Protein AF-A0A5C4XX53-F1 (afdb_monomer)

pLDDT: mean 84.8, std 15.62, range [41.44, 98.25]

Structure (mmCIF, N/CA/C/O backbone):
data_AF-A0A5C4XX53-F1
#
_entry.id   AF-A0A5C4XX53-F1
#
loop_
_atom_site.group_PDB
_atom_site.id
_atom_site.type_symbol
_atom_site.label_atom_id
_atom_site.label_alt_id
_atom_site.label_comp_id
_atom_site.label_asym_id
_atom_site.label_entity_id
_atom_site.label_seq_id
_atom_site.pdbx_PDB_ins_code
_atom_site.Cartn_x
_atom_site.Cartn_y
_atom_site.Cartn_z
_atom_site.occupancy
_atom_site.B_iso_or_equiv
_atom_site.auth_seq_id
_atom_site.auth_comp_id
_atom_site.auth_asym_id
_atom_site.auth_atom_id
_atom_site.pdbx_PDB_model_num
ATOM 1 N N . MET A 1 1 ? 12.404 0.704 -11.870 1.00 42.50 1 MET A N 1
ATOM 2 C CA . MET A 1 1 ? 13.284 -0.510 -11.812 1.00 42.50 1 MET A CA 1
ATOM 3 C C . MET A 1 1 ? 13.088 -1.419 -10.587 1.00 42.50 1 MET A C 1
ATOM 5 O O . MET A 1 1 ? 13.481 -1.072 -9.474 1.00 42.50 1 MET A O 1
ATOM 9 N N . ALA A 1 2 ? 12.581 -2.634 -10.816 1.00 42.84 2 ALA A N 1
ATOM 10 C CA . ALA A 1 2 ? 12.537 -3.750 -9.863 1.00 42.84 2 ALA A CA 1
ATOM 11 C C . ALA A 1 2 ? 13.786 -4.661 -9.960 1.00 42.84 2 ALA A C 1
ATOM 13 O O . ALA A 1 2 ? 13.660 -5.878 -10.020 1.00 42.84 2 ALA A O 1
ATOM 14 N N . GLY A 1 3 ? 14.989 -4.083 -10.010 1.00 42.88 3 GLY A N 1
ATOM 15 C CA . GLY A 1 3 ? 16.242 -4.849 -9.979 1.00 42.88 3 GLY A CA 1
ATOM 16 C C . GLY A 1 3 ? 16.734 -5.069 -8.549 1.00 42.88 3 GLY A C 1
ATOM 17 O O . GLY A 1 3 ? 16.547 -4.195 -7.700 1.00 42.88 3 GLY A O 1
ATOM 18 N N . GLU A 1 4 ? 17.382 -6.207 -8.288 1.00 41.44 4 GLU A N 1
ATOM 19 C CA . GLU A 1 4 ? 18.226 -6.380 -7.104 1.00 41.44 4 GLU A CA 1
ATOM 20 C C . GLU A 1 4 ? 19.266 -5.258 -7.066 1.00 41.44 4 GLU A C 1
ATOM 22 O O . GLU A 1 4 ? 20.170 -5.183 -7.897 1.00 41.44 4 GLU A O 1
ATOM 27 N N . ARG A 1 5 ? 19.130 -4.348 -6.101 1.00 47.72 5 ARG A N 1
ATOM 28 C CA . ARG A 1 5 ? 20.236 -3.477 -5.719 1.00 47.72 5 ARG A CA 1
ATOM 29 C C . ARG A 1 5 ? 21.131 -4.284 -4.778 1.00 47.72 5 ARG A C 1
ATOM 31 O O . ARG A 1 5 ? 20.696 -4.745 -3.725 1.00 47.72 5 ARG A O 1
ATOM 38 N N . ALA A 1 6 ? 22.361 -4.531 -5.214 1.00 47.00 6 ALA A N 1
ATOM 39 C CA . ALA A 1 6 ? 23.379 -5.181 -4.406 1.00 47.00 6 ALA A CA 1
ATOM 40 C C . ALA A 1 6 ? 23.693 -4.323 -3.166 1.00 47.00 6 ALA A C 1
ATOM 42 O O . ALA A 1 6 ? 23.870 -3.111 -3.274 1.00 47.00 6 ALA A O 1
ATOM 43 N N . GLY A 1 7 ? 23.778 -4.970 -1.999 1.00 42.03 7 GLY A N 1
ATOM 44 C CA . GLY A 1 7 ? 24.334 -4.391 -0.772 1.00 42.03 7 GLY A CA 1
ATOM 45 C C . GLY A 1 7 ? 23.349 -4.327 0.394 1.00 42.03 7 GLY A C 1
ATOM 46 O O . GLY A 1 7 ? 22.657 -3.325 0.544 1.00 42.03 7 GLY A O 1
ATOM 47 N N . SER A 1 8 ? 23.281 -5.396 1.208 1.00 49.19 8 SER A N 1
ATOM 48 C CA . SER A 1 8 ? 22.957 -5.401 2.666 1.00 49.19 8 SER A CA 1
ATOM 49 C C . SER A 1 8 ? 22.226 -6.656 3.185 1.00 49.19 8 SER A C 1
ATOM 51 O O . SER A 1 8 ? 21.865 -6.697 4.358 1.00 49.19 8 SER A O 1
ATOM 53 N N . GLY A 1 9 ? 21.969 -7.685 2.364 1.00 48.94 9 GLY A N 1
ATOM 54 C CA . GLY A 1 9 ? 21.307 -8.916 2.842 1.00 48.94 9 GLY A CA 1
ATOM 55 C C . GLY A 1 9 ? 19.811 -8.761 3.171 1.00 48.94 9 GLY A C 1
ATOM 56 O O . GLY A 1 9 ? 19.212 -9.628 3.802 1.00 48.94 9 GLY A O 1
ATOM 57 N N . ARG A 1 10 ? 19.178 -7.662 2.739 1.00 48.62 10 ARG A N 1
ATOM 58 C CA . A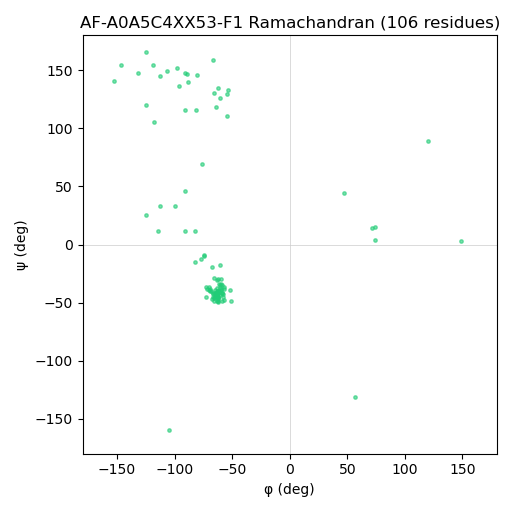RG A 1 10 ? 17.721 -7.451 2.800 1.00 48.62 10 ARG A CA 1
ATOM 59 C C . ARG A 1 10 ? 17.118 -7.576 1.397 1.00 48.62 10 ARG A C 1
ATOM 61 O O . ARG A 1 10 ? 17.800 -7.248 0.431 1.00 48.62 10 ARG A O 1
ATOM 68 N N . PRO A 1 11 ? 15.860 -8.026 1.243 1.00 48.56 11 PRO A N 1
ATOM 69 C CA . PRO A 1 11 ? 15.250 -8.152 -0.078 1.00 48.56 11 PRO A CA 1
ATOM 70 C C . PRO A 1 11 ? 15.112 -6.762 -0.730 1.00 48.56 11 PRO A C 1
ATOM 72 O O . PRO A 1 11 ? 14.437 -5.897 -0.177 1.00 48.56 11 PRO A O 1
ATOM 75 N N . GLN A 1 12 ? 15.764 -6.538 -1.880 1.00 62.03 12 GLN A N 1
ATOM 76 C CA . GLN A 1 12 ? 15.898 -5.214 -2.531 1.00 62.03 12 GLN A CA 1
ATOM 77 C C . GLN A 1 12 ? 15.195 -5.070 -3.895 1.00 62.03 12 GLN A C 1
ATOM 79 O O . GLN A 1 12 ? 15.374 -4.064 -4.575 1.00 62.03 12 GLN A O 1
ATOM 84 N N . GLY A 1 13 ? 14.348 -6.026 -4.283 1.00 71.81 13 GLY A N 1
ATOM 85 C CA . GLY A 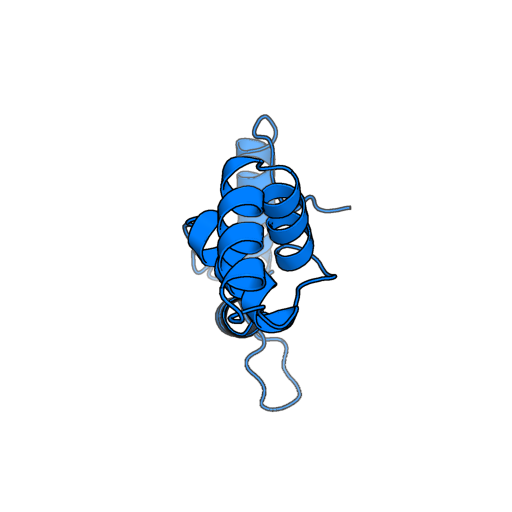1 13 ? 13.501 -5.937 -5.482 1.00 71.81 13 GLY A CA 1
ATOM 86 C C . GLY A 1 13 ? 12.025 -5.660 -5.172 1.00 71.81 13 GLY A C 1
ATOM 87 O O . GLY A 1 13 ? 11.667 -5.240 -4.067 1.00 71.81 13 GLY A O 1
ATOM 88 N N . LEU A 1 14 ? 11.144 -5.975 -6.129 1.00 77.56 14 LEU A N 1
ATOM 89 C CA . LEU A 1 14 ? 9.684 -5.904 -5.957 1.00 77.56 14 LEU A CA 1
ATOM 90 C C . LEU A 1 14 ? 9.227 -6.638 -4.686 1.00 77.56 14 LEU A C 1
ATOM 92 O O . LEU A 1 14 ? 8.551 -6.049 -3.851 1.00 77.56 14 LEU A O 1
ATOM 96 N N . ARG A 1 15 ? 9.685 -7.880 -4.473 1.00 77.75 15 ARG A N 1
ATOM 97 C CA . ARG A 1 15 ? 9.361 -8.679 -3.273 1.00 77.75 15 ARG A CA 1
ATOM 98 C C . ARG A 1 15 ? 9.741 -7.989 -1.961 1.00 77.75 15 ARG A C 1
ATOM 100 O O . ARG A 1 15 ? 9.026 -8.110 -0.972 1.00 77.75 15 ARG A O 1
ATOM 107 N N . GLY A 1 16 ? 10.857 -7.262 -1.945 1.00 81.62 16 GLY A N 1
ATOM 108 C CA . GLY A 1 16 ? 11.299 -6.499 -0.779 1.00 81.62 16 GLY A CA 1
ATOM 109 C C . GLY A 1 16 ?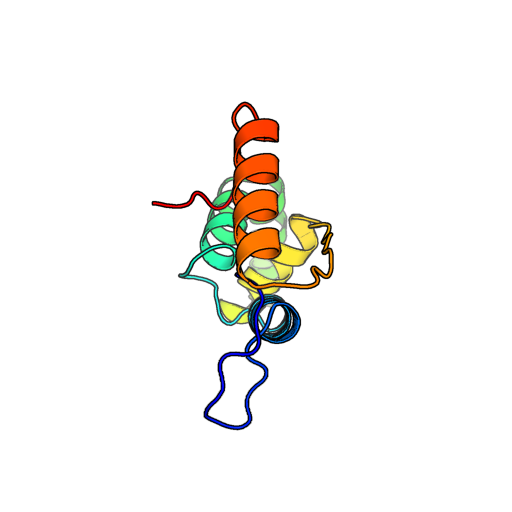 10.371 -5.337 -0.465 1.00 81.62 16 GLY A C 1
ATOM 11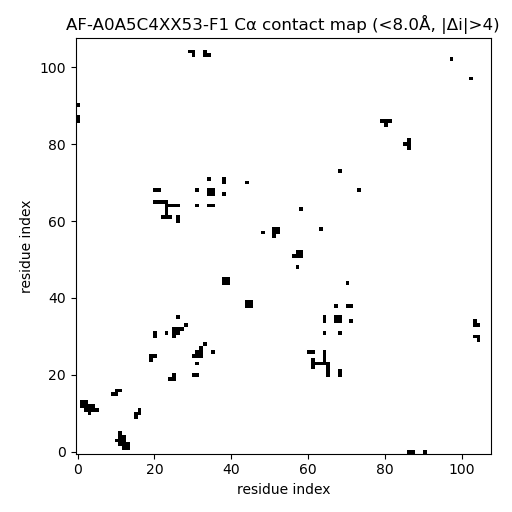0 O O . GLY A 1 16 ? 9.935 -5.180 0.674 1.00 81.62 16 GLY A O 1
ATOM 111 N N . ARG A 1 17 ? 10.005 -4.574 -1.498 1.00 79.44 17 ARG A N 1
ATOM 112 C CA . ARG A 1 17 ? 9.039 -3.474 -1.391 1.00 79.44 17 ARG A CA 1
ATOM 113 C C . ARG A 1 17 ? 7.664 -3.980 -0.956 1.00 79.44 17 ARG A C 1
ATOM 115 O O . ARG A 1 17 ? 7.112 -3.459 0.007 1.00 79.44 17 ARG A O 1
ATOM 122 N N . LEU A 1 18 ? 7.172 -5.055 -1.576 1.00 83.94 18 LEU A N 1
ATOM 123 C CA . LEU A 1 18 ? 5.918 -5.707 -1.189 1.00 83.94 18 LEU A CA 1
ATOM 124 C C . LEU A 1 18 ? 5.949 -6.169 0.271 1.00 83.94 18 LEU A C 1
ATOM 126 O O . LEU A 1 18 ? 5.001 -5.921 1.005 1.00 83.94 18 LEU A O 1
ATOM 130 N N . ARG A 1 19 ? 7.057 -6.758 0.741 1.00 85.12 19 ARG A N 1
ATOM 131 C CA . ARG A 1 19 ? 7.203 -7.152 2.151 1.00 85.12 19 ARG A CA 1
ATOM 132 C C . ARG A 1 19 ? 7.080 -5.957 3.102 1.00 85.12 19 ARG A C 1
ATOM 134 O O . ARG A 1 19 ? 6.481 -6.092 4.167 1.00 85.12 19 ARG A O 1
ATOM 141 N N . VAL A 1 20 ? 7.635 -4.799 2.743 1.00 84.31 20 VAL A N 1
ATOM 142 C CA . VAL A 1 20 ? 7.490 -3.574 3.546 1.00 84.31 20 VAL A CA 1
ATOM 143 C C . VAL A 1 20 ? 6.026 -3.126 3.586 1.00 84.31 20 VAL A C 1
ATOM 145 O O . VAL A 1 20 ? 5.528 -2.847 4.679 1.00 84.31 20 VAL A O 1
ATOM 148 N N . TYR A 1 21 ? 5.330 -3.123 2.447 1.00 85.62 21 TYR A N 1
ATOM 149 C CA . TYR A 1 21 ? 3.911 -2.757 2.370 1.00 85.62 21 TYR A CA 1
ATOM 150 C C . TYR A 1 21 ? 3.023 -3.700 3.188 1.00 85.62 21 TYR A C 1
ATOM 152 O O . TYR A 1 21 ? 2.315 -3.240 4.079 1.00 85.62 21 TYR A O 1
ATOM 160 N N . VAL A 1 22 ? 3.175 -5.017 3.015 1.00 83.31 22 VAL A N 1
ATOM 161 C CA . VAL A 1 22 ? 2.435 -6.040 3.780 1.00 83.31 22 VAL A CA 1
ATOM 162 C C . VAL A 1 22 ? 2.694 -5.935 5.289 1.00 83.31 22 VAL A C 1
ATOM 164 O O . VAL A 1 22 ? 1.825 -6.236 6.104 1.00 83.31 22 VAL A O 1
ATOM 167 N N . SER A 1 23 ? 3.878 -5.469 5.699 1.00 86.31 23 SER A N 1
ATOM 168 C CA . SER A 1 23 ? 4.186 -5.263 7.120 1.00 86.31 23 SER A CA 1
ATOM 169 C C . SER A 1 23 ? 3.504 -4.036 7.747 1.00 86.31 23 SER A C 1
ATOM 171 O O . SER A 1 23 ? 3.613 -3.847 8.959 1.00 86.31 23 SER A O 1
ATOM 173 N N . GLY A 1 24 ? 2.869 -3.174 6.944 1.00 84.62 24 GLY A N 1
ATOM 174 C CA . GLY A 1 24 ? 2.236 -1.925 7.380 1.00 84.62 24 GLY A CA 1
ATOM 175 C C . GLY A 1 24 ? 3.215 -0.796 7.729 1.00 84.62 24 GLY A C 1
ATOM 176 O O . GLY A 1 24 ? 2.798 0.270 8.174 1.00 84.62 24 GLY A O 1
ATOM 177 N N . LYS A 1 25 ? 4.529 -0.986 7.537 1.00 87.12 25 LYS A N 1
ATOM 178 C CA . LYS A 1 25 ? 5.570 -0.028 7.966 1.00 87.12 25 LYS A CA 1
ATOM 179 C C . LYS A 1 25 ? 5.724 1.207 7.070 1.00 87.12 25 LYS A C 1
ATOM 181 O O . LYS A 1 25 ? 6.387 2.150 7.481 1.00 87.12 25 LYS A O 1
ATOM 186 N N . ALA A 1 26 ? 5.135 1.218 5.877 1.00 84.06 26 ALA A N 1
ATOM 187 C CA . ALA A 1 26 ? 5.278 2.309 4.906 1.00 84.06 26 ALA A CA 1
ATOM 188 C C . ALA A 1 26 ? 4.091 3.289 4.893 1.00 84.06 26 ALA A C 1
ATOM 190 O O . ALA A 1 26 ? 3.767 3.825 3.843 1.00 84.06 26 ALA A O 1
ATOM 191 N N . ALA A 1 27 ? 3.442 3.529 6.037 1.00 85.25 27 ALA A N 1
ATOM 192 C CA . ALA A 1 27 ? 2.231 4.362 6.118 1.00 85.25 27 ALA A CA 1
ATOM 193 C C . ALA A 1 27 ? 2.432 5.823 5.668 1.00 85.25 27 ALA A C 1
ATOM 195 O O . ALA A 1 27 ? 1.464 6.509 5.389 1.00 85.25 27 ALA A O 1
ATOM 196 N N . VAL A 1 28 ? 3.685 6.283 5.609 1.00 86.38 28 VAL A N 1
ATOM 197 C CA . VAL A 1 28 ? 4.071 7.672 5.303 1.00 86.38 28 VAL A CA 1
ATOM 198 C C . VAL A 1 28 ? 5.056 7.762 4.129 1.00 86.38 28 VAL A C 1
ATOM 200 O O . VAL A 1 28 ? 5.905 8.646 4.090 1.00 86.38 28 VAL A O 1
ATOM 203 N N . SER A 1 29 ? 5.059 6.776 3.220 1.00 83.12 29 SER A N 1
ATOM 204 C CA . SER A 1 29 ? 5.846 6.896 1.984 1.00 83.12 29 SER A CA 1
ATOM 205 C C . SER A 1 29 ? 5.301 6.091 0.803 1.00 83.12 29 SER A C 1
ATOM 207 O O . SER A 1 29 ? 4.915 4.922 0.930 1.00 83.12 29 SER A O 1
ATOM 209 N N . GLY A 1 30 ? 5.382 6.696 -0.386 1.00 85.06 30 GLY A N 1
ATOM 210 C CA . GLY A 1 30 ? 5.120 6.046 -1.672 1.00 85.06 30 GLY A CA 1
ATOM 211 C C . GLY A 1 30 ? 3.728 5.419 -1.735 1.00 85.06 30 GLY A C 1
ATOM 212 O O . GLY A 1 30 ? 2.742 6.041 -1.359 1.00 85.06 30 GLY A O 1
ATOM 213 N N . LEU A 1 31 ? 3.647 4.159 -2.178 1.00 86.94 31 LEU A N 1
ATOM 214 C CA . LEU A 1 31 ? 2.371 3.443 -2.268 1.00 86.94 31 LEU A CA 1
ATOM 215 C C . LEU A 1 31 ? 1.638 3.331 -0.922 1.00 86.94 31 LEU A C 1
ATOM 217 O O . LEU A 1 31 ? 0.416 3.370 -0.913 1.00 86.94 31 LEU A O 1
ATOM 221 N N . GLY A 1 32 ? 2.349 3.186 0.202 1.00 90.81 32 GLY A N 1
ATOM 222 C CA . GLY A 1 32 ? 1.687 3.004 1.496 1.00 90.81 32 GLY A CA 1
ATOM 223 C C . GLY A 1 32 ? 0.967 4.264 1.974 1.00 90.81 32 GLY A C 1
ATOM 224 O O . GLY A 1 32 ? -0.163 4.169 2.433 1.00 90.81 32 GLY A O 1
ATOM 225 N N . GLU A 1 33 ? 1.569 5.435 1.776 1.00 91.81 33 GLU A N 1
ATOM 226 C CA . GLU A 1 33 ? 0.905 6.727 2.001 1.00 91.81 33 GLU A CA 1
ATOM 227 C C . GLU A 1 33 ? -0.294 6.898 1.062 1.00 91.81 33 GLU A C 1
ATOM 229 O O . GLU A 1 33 ? -1.405 7.137 1.516 1.00 91.81 33 GLU A O 1
ATOM 234 N N . ALA A 1 34 ? -0.112 6.634 -0.237 1.00 91.88 34 ALA A N 1
ATOM 235 C CA . ALA A 1 34 ? -1.181 6.771 -1.227 1.00 91.88 34 ALA A CA 1
ATOM 236 C C . ALA A 1 34 ? -2.398 5.858 -0.973 1.00 91.88 34 ALA A C 1
ATOM 238 O O . ALA A 1 34 ? -3.525 6.229 -1.315 1.00 91.88 34 ALA A O 1
ATOM 239 N N . VAL A 1 35 ? -2.172 4.656 -0.431 1.00 93.69 35 VAL A N 1
ATOM 240 C CA . VAL A 1 35 ? -3.221 3.715 -0.006 1.00 93.69 35 VAL A CA 1
ATOM 241 C C . VAL A 1 35 ? -3.896 4.212 1.267 1.00 93.69 35 VAL A C 1
ATOM 243 O O . VAL A 1 35 ? -5.124 4.215 1.345 1.00 93.69 35 VAL A O 1
ATOM 246 N N . MET A 1 36 ? -3.107 4.664 2.242 1.00 95.06 36 MET A N 1
ATOM 247 C CA . MET A 1 36 ? -3.621 5.173 3.508 1.00 95.06 36 MET A CA 1
ATOM 248 C C . MET A 1 36 ? -4.489 6.419 3.305 1.00 95.06 36 MET A C 1
ATOM 250 O O . MET A 1 36 ? -5.601 6.459 3.822 1.00 95.06 36 MET A O 1
ATOM 254 N N . ASP A 1 37 ? -4.050 7.386 2.499 1.00 94.62 37 ASP A N 1
ATOM 255 C CA . ASP A 1 37 ? -4.815 8.599 2.187 1.00 94.62 37 ASP A CA 1
ATOM 256 C C . ASP A 1 37 ? -6.169 8.271 1.551 1.00 94.62 37 ASP A C 1
ATOM 258 O O . ASP A 1 37 ? -7.197 8.841 1.914 1.00 94.62 37 ASP A O 1
ATOM 262 N N . ARG A 1 38 ? -6.193 7.301 0.629 1.00 94.56 38 ARG A N 1
ATOM 263 C CA . ARG A 1 38 ? -7.432 6.831 -0.005 1.00 94.56 38 ARG A CA 1
ATOM 264 C C . ARG A 1 38 ? -8.359 6.132 0.980 1.00 94.56 38 ARG A C 1
ATOM 266 O O . ARG A 1 38 ? -9.562 6.375 0.947 1.00 94.56 38 ARG A O 1
ATOM 273 N N . ALA A 1 39 ? -7.813 5.296 1.860 1.00 96.00 39 ALA A N 1
ATOM 274 C CA . ALA A 1 39 ? -8.597 4.631 2.892 1.00 96.00 39 ALA A CA 1
ATOM 275 C C . ALA A 1 39 ? -9.177 5.648 3.888 1.00 96.00 39 ALA A C 1
ATOM 277 O O . ALA A 1 39 ? -10.353 5.573 4.233 1.00 96.00 39 ALA A O 1
ATOM 278 N N . LEU A 1 40 ? -8.392 6.649 4.296 1.00 95.75 40 LEU A N 1
ATOM 279 C CA . LEU A 1 40 ? -8.855 7.742 5.154 1.00 95.75 40 LEU A CA 1
ATOM 280 C C . LEU A 1 40 ? -9.901 8.630 4.470 1.00 95.75 40 LEU A C 1
ATOM 282 O O . LEU A 1 40 ? -10.771 9.169 5.146 1.00 95.75 40 LEU A O 1
ATOM 286 N N . ALA A 1 41 ? -9.864 8.755 3.144 1.00 96.25 41 ALA A N 1
ATOM 287 C CA . ALA A 1 41 ? -10.899 9.449 2.385 1.00 96.25 41 ALA A CA 1
ATOM 288 C C . ALA A 1 41 ? -12.211 8.644 2.251 1.00 96.25 41 ALA A C 1
ATOM 290 O O . ALA A 1 41 ? -13.210 9.199 1.799 1.00 96.25 41 ALA A O 1
ATOM 291 N N . SER A 1 42 ? -12.240 7.359 2.637 1.00 97.50 42 SER A N 1
ATOM 292 C CA . SER A 1 42 ? -13.429 6.501 2.565 1.00 97.50 42 SER A CA 1
ATOM 293 C C . SER A 1 42 ? -14.254 6.548 3.863 1.00 97.50 42 SER A C 1
ATOM 295 O O . SER A 1 42 ? -13.805 6.050 4.903 1.00 97.50 42 SER A O 1
ATOM 297 N N . PRO A 1 43 ? -15.507 7.053 3.835 1.00 97.94 43 PRO A N 1
ATOM 298 C CA . PRO A 1 43 ? -16.373 7.054 5.016 1.00 97.94 43 PRO A CA 1
ATOM 299 C C . PRO A 1 43 ? -16.726 5.649 5.511 1.00 97.94 43 PRO A C 1
ATOM 301 O O . PRO A 1 43 ? -16.967 5.446 6.699 1.00 97.94 43 PRO A O 1
ATOM 304 N N . GLU A 1 44 ? -16.796 4.665 4.614 1.00 97.56 44 GLU A N 1
ATOM 305 C CA . GLU A 1 44 ? -17.028 3.269 4.986 1.00 97.56 44 GLU A CA 1
ATOM 306 C C . GLU A 1 44 ? -15.853 2.716 5.792 1.00 97.56 44 GLU A C 1
ATOM 308 O O . GLU A 1 44 ? -16.051 2.173 6.881 1.00 97.56 44 GLU A O 1
ATOM 313 N N . PHE A 1 45 ? -14.631 2.933 5.299 1.00 97.62 45 PHE A N 1
ATOM 314 C CA . PHE A 1 45 ? -13.422 2.502 5.986 1.00 97.62 45 PHE A CA 1
ATOM 315 C C . PHE A 1 45 ? -13.331 3.140 7.376 1.00 97.62 45 PHE A C 1
ATOM 317 O O . PHE A 1 45 ? -13.140 2.432 8.363 1.00 97.62 45 PHE A O 1
ATOM 324 N N . LEU A 1 46 ? -13.535 4.459 7.475 1.00 97.94 46 LEU A N 1
ATOM 325 C CA . LEU A 1 46 ? -13.4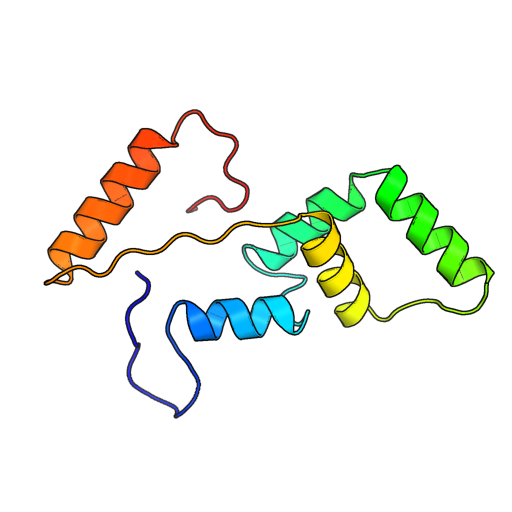84 5.175 8.751 1.00 97.94 46 LEU A CA 1
ATOM 326 C C . LEU A 1 46 ? -14.547 4.698 9.743 1.00 97.94 46 LEU A C 1
ATOM 328 O O . LEU A 1 46 ? -14.222 4.490 10.911 1.00 97.94 46 LEU A O 1
ATOM 332 N N . ARG A 1 47 ? -15.792 4.469 9.302 1.00 98.19 47 ARG A N 1
ATOM 333 C CA . ARG A 1 47 ? -16.860 3.970 10.186 1.00 98.19 47 ARG A CA 1
ATOM 334 C C . ARG A 1 47 ? -16.503 2.626 10.815 1.00 98.19 47 ARG A C 1
ATOM 336 O O . ARG A 1 47 ? -16.709 2.452 12.013 1.00 98.19 47 ARG A O 1
ATOM 343 N N . ALA A 1 48 ? -15.912 1.711 10.047 1.00 97.19 48 ALA A N 1
ATOM 344 C CA . ALA A 1 48 ? -15.451 0.434 10.588 1.00 97.19 48 ALA A CA 1
ATOM 345 C C . ALA A 1 48 ? -14.362 0.618 11.664 1.00 97.19 48 ALA A C 1
ATOM 347 O O . ALA A 1 48 ? -14.397 -0.042 12.701 1.00 97.19 48 ALA A O 1
ATOM 348 N N . ARG A 1 49 ? -13.428 1.557 11.457 1.00 97.31 49 ARG A N 1
ATOM 349 C CA . ARG A 1 49 ? -12.349 1.849 12.419 1.00 97.31 49 ARG A CA 1
ATOM 350 C C . ARG A 1 49 ? -12.854 2.533 13.689 1.00 97.31 49 ARG A C 1
ATOM 352 O O . ARG A 1 49 ? -12.359 2.234 14.773 1.00 97.31 49 ARG A O 1
ATOM 359 N N . VAL A 1 50 ? -13.846 3.417 13.571 1.00 97.94 50 VAL A N 1
ATOM 360 C CA . VAL A 1 50 ? -14.509 4.040 14.727 1.00 97.94 50 VAL A CA 1
ATOM 361 C C . VAL A 1 50 ? -15.217 2.978 15.566 1.00 97.94 50 VAL A C 1
ATOM 363 O O . VAL A 1 50 ? -14.964 2.902 16.764 1.00 97.94 50 VAL A O 1
ATOM 366 N N . ALA A 1 51 ? -16.001 2.094 14.943 1.00 97.75 51 ALA A N 1
ATOM 367 C CA . ALA A 1 51 ? -16.695 1.020 15.655 1.00 97.75 51 ALA A CA 1
ATOM 368 C C . ALA A 1 51 ? -15.726 0.068 16.388 1.00 97.75 51 ALA A C 1
ATOM 370 O O . ALA A 1 51 ? -15.996 -0.377 17.503 1.00 97.75 51 ALA A O 1
ATOM 371 N N . GLU A 1 52 ? -14.569 -0.239 15.792 1.00 96.94 52 GLU A N 1
ATOM 372 C CA . GLU A 1 52 ? -13.513 -1.012 16.461 1.00 96.94 52 GLU A CA 1
ATOM 373 C C . GLU A 1 52 ? -12.946 -0.284 17.685 1.00 96.94 52 GLU A C 1
ATOM 375 O O . GLU A 1 52 ? -12.747 -0.911 18.729 1.00 96.94 52 GLU A O 1
ATOM 380 N N . ALA A 1 53 ? -12.702 1.024 17.578 1.00 97.69 53 ALA A N 1
ATOM 381 C CA . ALA A 1 53 ? -12.187 1.832 18.678 1.00 97.69 53 ALA A CA 1
ATOM 382 C C . ALA A 1 53 ? -13.196 1.948 19.832 1.00 97.69 53 ALA A C 1
ATOM 384 O O . ALA A 1 53 ? -12.820 1.730 20.983 1.00 97.69 53 ALA A O 1
ATOM 385 N N . GLU A 1 54 ? -14.470 2.207 19.527 1.00 98.25 54 GLU A N 1
ATOM 386 C CA . GLU A 1 54 ? -15.565 2.247 20.508 1.00 98.25 54 GLU A CA 1
ATOM 387 C C . GLU A 1 54 ? -15.726 0.907 21.238 1.00 98.25 54 GLU A C 1
ATOM 389 O O . GLU A 1 54 ? -16.004 0.870 22.434 1.00 98.25 54 GLU A O 1
ATOM 394 N N . ALA A 1 55 ? -15.463 -0.205 20.548 1.00 97.81 55 ALA A N 1
ATOM 395 C CA . ALA A 1 55 ? -15.477 -1.542 21.128 1.00 97.81 55 ALA A CA 1
ATOM 396 C C . ALA A 1 55 ? -14.177 -1.926 21.873 1.00 97.81 55 ALA A C 1
ATOM 398 O O . ALA A 1 55 ? -13.966 -3.106 22.167 1.00 97.81 55 ALA A O 1
ATOM 399 N N . GLY A 1 56 ? -13.280 -0.968 22.140 1.00 97.69 56 GLY A N 1
ATOM 400 C CA . GLY A 1 56 ? -12.024 -1.185 22.866 1.00 97.69 56 GLY A CA 1
ATOM 401 C C . GLY A 1 56 ? -10.936 -1.913 22.068 1.00 97.69 56 GLY A C 1
ATOM 402 O O . GLY A 1 56 ? -9.969 -2.398 22.650 1.00 97.69 56 GLY A O 1
ATOM 403 N N . ARG A 1 57 ? -11.072 -2.010 20.739 1.00 96.88 57 ARG A N 1
ATOM 404 C CA . ARG A 1 57 ? -10.140 -2.703 19.830 1.00 96.88 57 ARG A CA 1
ATOM 405 C C . ARG A 1 57 ? -9.405 -1.739 18.896 1.00 96.88 57 ARG A C 1
ATOM 407 O O . ARG A 1 57 ? -9.101 -2.091 17.759 1.00 96.88 57 ARG A O 1
ATOM 414 N N . ALA A 1 58 ? -9.117 -0.524 19.367 1.00 95.50 58 ALA A N 1
ATOM 415 C CA . ALA A 1 58 ? -8.365 0.462 18.596 1.00 95.50 58 ALA A CA 1
ATOM 416 C C . ALA A 1 58 ? -7.026 -0.120 18.105 1.00 95.50 58 ALA A C 1
ATOM 418 O O . ALA A 1 58 ? -6.280 -0.748 18.860 1.00 95.50 58 ALA A O 1
ATOM 419 N N . VAL A 1 59 ? -6.719 0.092 16.825 1.00 95.25 59 VAL A N 1
ATOM 420 C CA . VAL A 1 59 ? -5.540 -0.490 16.177 1.00 95.25 59 VAL A CA 1
ATOM 421 C C . VAL A 1 59 ? -4.374 0.494 16.120 1.00 95.25 59 VAL A C 1
ATOM 423 O O . VAL A 1 59 ? -4.541 1.709 16.045 1.00 95.25 59 VAL A O 1
ATOM 426 N N . THR A 1 60 ? -3.151 -0.037 16.115 1.00 95.44 60 THR A N 1
ATOM 427 C CA . THR A 1 60 ? -1.948 0.780 15.892 1.00 95.44 60 THR A CA 1
ATOM 428 C C . THR A 1 60 ? -1.915 1.343 14.470 1.00 95.44 60 THR A C 1
ATOM 430 O O . THR A 1 60 ? -2.459 0.736 13.550 1.00 95.44 60 THR A O 1
ATOM 433 N N . VAL A 1 61 ? -1.161 2.425 14.244 1.00 94.25 61 VAL A N 1
ATOM 434 C CA . VAL A 1 61 ? -0.928 2.991 12.896 1.00 94.25 61 VAL A CA 1
ATOM 435 C C . VAL A 1 61 ? -0.438 1.933 11.898 1.00 94.25 61 VAL A C 1
ATOM 437 O O . VAL A 1 61 ? -0.876 1.896 10.752 1.00 94.25 61 VAL A O 1
ATOM 440 N N . ARG A 1 62 ? 0.439 1.021 12.336 1.00 94.81 62 ARG A N 1
ATOM 441 C CA . ARG A 1 62 ? 0.938 -0.071 11.486 1.00 94.81 62 ARG A CA 1
ATOM 442 C C . ARG A 1 62 ? -0.190 -1.007 11.046 1.00 94.81 62 ARG A C 1
ATOM 444 O O . ARG A 1 62 ? -0.240 -1.393 9.882 1.00 94.81 62 ARG A O 1
ATOM 451 N N . ALA A 1 63 ? -1.057 -1.394 11.978 1.00 95.00 63 ALA A N 1
ATOM 452 C CA . ALA A 1 63 ? -2.196 -2.258 11.688 1.00 95.00 63 ALA A CA 1
ATOM 453 C C . ALA A 1 63 ? -3.243 -1.532 10.829 1.00 95.00 63 ALA A C 1
ATOM 455 O O . ALA A 1 63 ? -3.745 -2.120 9.880 1.00 95.00 63 ALA A O 1
ATOM 456 N N . MET A 1 64 ? -3.479 -0.243 11.082 1.00 95.62 64 MET A N 1
ATOM 457 C CA . MET A 1 64 ? -4.341 0.612 10.264 1.00 95.62 64 MET A CA 1
ATOM 458 C C . MET A 1 64 ? -3.888 0.650 8.802 1.00 95.62 64 MET A C 1
ATOM 460 O O . MET A 1 64 ? -4.688 0.431 7.900 1.00 95.62 64 MET A O 1
ATOM 464 N N . ASN A 1 65 ? -2.591 0.852 8.564 1.00 95.00 65 ASN A N 1
ATOM 465 C CA . ASN A 1 65 ? -2.042 0.849 7.212 1.00 95.00 65 ASN A CA 1
ATOM 466 C C . ASN A 1 65 ? -2.194 -0.524 6.536 1.00 95.00 65 ASN A C 1
ATOM 468 O O . ASN A 1 65 ? -2.497 -0.604 5.354 1.00 95.00 65 ASN A O 1
ATOM 472 N N . ARG A 1 66 ? -2.045 -1.626 7.283 1.00 94.56 66 ARG A N 1
ATOM 473 C CA . ARG A 1 66 ? -2.314 -2.967 6.742 1.00 94.56 66 ARG A CA 1
ATOM 474 C C . ARG A 1 66 ? -3.784 -3.137 6.344 1.00 94.56 66 ARG A C 1
ATOM 476 O O . ARG A 1 66 ? -4.043 -3.601 5.243 1.00 94.56 66 ARG A O 1
ATOM 483 N N . LEU A 1 67 ? -4.716 -2.695 7.187 1.00 95.81 67 LEU A N 1
ATOM 484 C CA . LEU A 1 67 ? -6.146 -2.701 6.864 1.00 95.81 67 LEU A CA 1
ATOM 485 C C . LEU A 1 67 ? -6.457 -1.838 5.636 1.00 95.81 67 LEU A C 1
ATOM 487 O O . LEU A 1 67 ? -7.332 -2.193 4.856 1.00 95.81 67 LEU A O 1
ATOM 491 N N . ALA A 1 68 ? -5.739 -0.729 5.441 1.00 95.50 68 ALA A N 1
ATOM 492 C CA . ALA A 1 68 ? -5.866 0.091 4.241 1.00 95.50 68 ALA A CA 1
ATOM 493 C C . ALA A 1 68 ? -5.421 -0.670 2.977 1.00 95.50 68 ALA A C 1
ATOM 495 O O . ALA A 1 68 ? -6.083 -0.568 1.949 1.00 95.50 68 ALA A O 1
ATOM 496 N N . PHE A 1 69 ? -4.356 -1.480 3.047 1.00 93.88 69 PHE A N 1
ATOM 497 C CA . PHE A 1 69 ? -3.962 -2.374 1.948 1.00 93.88 69 PHE A CA 1
ATOM 498 C C . PHE A 1 69 ? -4.997 -3.469 1.677 1.00 93.88 69 PHE A C 1
ATOM 500 O O . PHE A 1 69 ? -5.298 -3.727 0.513 1.00 93.88 69 PHE A O 1
ATOM 507 N N . ASP A 1 70 ? -5.549 -4.079 2.729 1.00 93.88 70 ASP A N 1
ATOM 508 C CA . ASP A 1 70 ? -6.595 -5.099 2.593 1.00 93.88 70 ASP A CA 1
ATOM 509 C C . ASP A 1 70 ? -7.865 -4.496 1.959 1.00 93.88 70 ASP A C 1
ATOM 511 O O . ASP A 1 70 ? -8.441 -5.084 1.048 1.00 93.88 70 ASP A O 1
ATOM 515 N N . TRP A 1 71 ? -8.254 -3.283 2.373 1.00 95.69 71 TRP A N 1
ATOM 516 C CA . TRP A 1 71 ? -9.358 -2.518 1.779 1.00 95.69 71 TRP A CA 1
ATOM 517 C C . TRP A 1 71 ? -9.102 -2.146 0.315 1.00 95.69 71 TRP A C 1
ATOM 519 O O . TRP A 1 71 ? -10.001 -2.249 -0.514 1.00 95.69 71 TRP A O 1
ATOM 529 N N . ALA A 1 72 ? -7.878 -1.724 -0.007 1.00 93.50 72 ALA A N 1
ATOM 530 C CA . ALA A 1 72 ? -7.509 -1.323 -1.357 1.00 93.50 72 ALA A CA 1
ATOM 531 C C . ALA A 1 72 ? -7.498 -2.486 -2.358 1.00 93.50 72 ALA A C 1
ATOM 533 O O . ALA A 1 72 ? -7.514 -2.224 -3.559 1.00 93.50 72 ALA A O 1
ATOM 534 N N . ALA A 1 73 ? -7.429 -3.735 -1.876 1.00 90.69 73 ALA A N 1
ATOM 535 C CA . ALA A 1 73 ? -7.463 -4.954 -2.684 1.00 90.69 73 ALA A CA 1
ATOM 536 C C . ALA A 1 73 ? -6.520 -4.902 -3.906 1.00 90.69 73 ALA A C 1
ATOM 538 O O . ALA A 1 73 ? -6.894 -5.248 -5.024 1.00 90.69 73 ALA A O 1
ATOM 539 N N . LEU A 1 74 ? -5.289 -4.420 -3.696 1.00 87.81 74 LEU A N 1
ATOM 540 C CA . LEU A 1 74 ? -4.346 -4.175 -4.787 1.00 87.81 74 LEU A CA 1
ATOM 541 C C . LEU A 1 74 ? -3.905 -5.465 -5.483 1.00 87.81 74 LEU A C 1
ATOM 543 O O . LEU A 1 74 ? -3.388 -6.386 -4.846 1.00 87.81 74 LEU A O 1
ATOM 547 N N . GLU A 1 75 ? -3.979 -5.461 -6.809 1.00 87.50 75 GLU A N 1
ATOM 548 C CA . GLU A 1 75 ? -3.390 -6.494 -7.656 1.00 87.50 75 GLU A CA 1
ATOM 549 C C . GLU A 1 75 ? -1.955 -6.133 -8.055 1.00 87.50 75 GLU A C 1
ATOM 551 O O . GLU A 1 75 ? -1.593 -4.964 -8.214 1.00 87.50 75 GLU A O 1
ATOM 556 N N . VAL A 1 76 ? -1.107 -7.152 -8.214 1.00 85.31 76 VAL A N 1
ATOM 557 C CA . VAL A 1 76 ? 0.303 -6.970 -8.573 1.00 85.31 76 VAL A CA 1
ATOM 558 C C . VAL A 1 76 ? 0.627 -7.775 -9.824 1.00 85.31 76 VAL A C 1
ATOM 560 O O . VAL A 1 76 ? 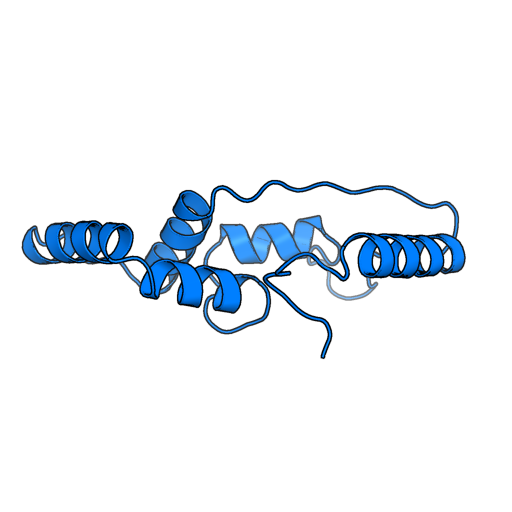0.565 -9.001 -9.810 1.00 85.31 76 VAL A O 1
ATOM 563 N N . ALA A 1 77 ? 1.071 -7.075 -10.867 1.00 87.44 77 ALA A N 1
ATOM 564 C CA . ALA A 1 77 ? 1.640 -7.659 -12.076 1.00 87.44 77 ALA A CA 1
ATOM 565 C C . ALA A 1 77 ? 3.134 -7.318 -12.188 1.00 87.44 77 ALA A C 1
ATOM 567 O O . ALA A 1 77 ? 3.575 -6.232 -11.800 1.00 87.44 77 ALA A O 1
ATOM 568 N N . TRP A 1 78 ? 3.931 -8.247 -12.715 1.00 86.62 78 TRP A N 1
ATOM 569 C CA . TRP A 1 78 ? 5.349 -8.028 -12.997 1.00 86.62 78 TRP A CA 1
ATOM 570 C C . TRP A 1 78 ? 5.786 -8.806 -14.236 1.00 86.62 78 TRP A C 1
ATOM 572 O O . TRP A 1 78 ? 5.215 -9.843 -14.564 1.00 86.62 78 TRP A O 1
ATOM 582 N N . ALA A 1 79 ? 6.838 -8.320 -14.890 1.00 88.75 79 ALA A N 1
ATOM 583 C CA . ALA A 1 79 ? 7.485 -8.983 -16.013 1.00 88.75 79 ALA A CA 1
ATOM 584 C C . ALA A 1 79 ? 9.003 -8.999 -15.803 1.00 88.75 79 ALA A C 1
ATOM 586 O O . ALA A 1 79 ? 9.568 -8.083 -15.199 1.00 88.75 79 ALA A O 1
ATOM 587 N N . THR A 1 80 ? 9.660 -10.048 -16.290 1.00 87.50 80 THR A N 1
ATOM 588 C CA . THR A 1 80 ? 11.124 -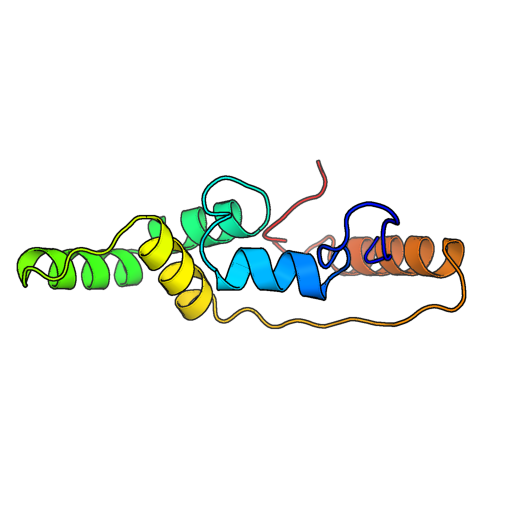10.141 -16.341 1.00 87.50 80 THR A CA 1
ATOM 589 C C . THR A 1 80 ? 11.614 -9.725 -17.719 1.00 87.50 80 THR A C 1
ATOM 591 O O . THR A 1 80 ? 11.055 -10.164 -18.721 1.00 87.50 80 THR A O 1
ATOM 594 N N . THR A 1 81 ? 12.672 -8.922 -17.774 1.00 89.38 81 THR A N 1
ATOM 595 C CA . THR A 1 81 ? 13.294 -8.470 -19.025 1.00 89.38 81 THR A CA 1
ATOM 596 C C . THR A 1 81 ? 14.743 -8.941 -19.103 1.00 89.38 81 THR A C 1
ATOM 598 O O . THR A 1 81 ? 15.370 -9.187 -18.071 1.00 89.38 81 THR A O 1
ATOM 601 N N . ALA A 1 82 ? 15.277 -9.084 -20.319 1.00 89.44 82 ALA A N 1
ATOM 602 C CA . ALA A 1 82 ? 16.627 -9.606 -20.528 1.00 89.44 82 ALA A CA 1
ATOM 603 C C . ALA A 1 82 ? 17.704 -8.598 -20.106 1.00 89.44 82 ALA A C 1
ATOM 605 O O . ALA A 1 82 ? 18.717 -8.974 -19.518 1.00 89.44 82 ALA A O 1
ATOM 606 N N . THR A 1 83 ? 17.473 -7.309 -20.367 1.00 89.62 83 THR A N 1
ATOM 607 C CA . THR A 1 83 ? 18.417 -6.243 -20.032 1.00 89.62 83 THR A CA 1
ATOM 608 C C . THR A 1 83 ? 17.791 -5.147 -19.170 1.00 89.62 83 THR A C 1
ATOM 610 O O . THR A 1 83 ? 16.570 -5.017 -19.029 1.00 89.62 83 THR A O 1
ATOM 613 N N . LYS A 1 84 ? 18.661 -4.310 -18.588 1.00 87.12 84 LYS A N 1
ATOM 614 C CA . LYS A 1 84 ? 18.262 -3.070 -17.909 1.00 87.12 84 LYS A CA 1
ATOM 615 C C . LYS A 1 84 ? 17.562 -2.102 -18.866 1.00 87.12 84 LYS A C 1
ATOM 617 O O . LYS A 1 84 ? 16.648 -1.403 -18.440 1.00 87.12 84 LYS A O 1
ATOM 622 N N . GLN A 1 85 ? 18.013 -2.039 -20.117 1.00 91.44 85 GLN A N 1
ATOM 623 C CA . GLN A 1 85 ? 17.436 -1.148 -21.117 1.00 91.44 85 GLN A CA 1
ATOM 624 C C . GLN A 1 85 ? 15.998 -1.576 -21.436 1.00 91.44 85 GLN A C 1
ATOM 626 O O . GLN A 1 85 ? 15.093 -0.759 -21.309 1.00 91.44 85 GLN A O 1
ATOM 631 N N . ASP A 1 86 ? 15.773 -2.876 -21.649 1.00 92.00 86 ASP A N 1
ATOM 632 C CA . ASP A 1 86 ? 14.434 -3.446 -21.853 1.00 92.00 86 ASP A CA 1
ATOM 633 C C . ASP A 1 86 ? 13.490 -3.148 -20.677 1.00 92.00 86 ASP A C 1
ATOM 635 O O . ASP A 1 86 ? 12.314 -2.856 -20.874 1.00 92.00 86 ASP A O 1
ATOM 639 N N . ALA A 1 87 ? 13.998 -3.191 -19.437 1.00 88.69 87 ALA A N 1
ATOM 640 C CA . ALA A 1 87 ? 13.209 -2.850 -18.252 1.00 88.69 87 ALA A CA 1
ATOM 641 C C . ALA A 1 87 ? 12.760 -1.382 -18.261 1.00 88.69 87 ALA A C 1
ATOM 643 O O . ALA A 1 87 ? 11.633 -1.083 -17.871 1.00 88.69 87 ALA A O 1
ATOM 644 N N . LEU A 1 88 ? 13.643 -0.467 -18.677 1.00 89.69 88 LEU A N 1
ATOM 645 C CA . LEU A 1 88 ? 13.335 0.961 -18.773 1.00 89.69 88 LEU A CA 1
ATOM 646 C C . LEU A 1 88 ? 12.360 1.247 -19.914 1.00 89.69 88 LEU A C 1
ATOM 648 O O . LEU A 1 88 ? 11.463 2.072 -19.751 1.00 89.69 88 LEU A O 1
ATOM 652 N N . ASP A 1 89 ? 12.517 0.569 -21.048 1.00 95.06 89 ASP A N 1
ATOM 653 C CA . ASP A 1 89 ? 11.629 0.736 -22.197 1.00 95.06 89 ASP A CA 1
ATOM 654 C C . ASP A 1 89 ? 10.229 0.185 -21.894 1.00 95.06 89 ASP A C 1
ATOM 656 O O . ASP A 1 89 ? 9.236 0.863 -22.168 1.00 95.06 89 ASP A O 1
ATOM 660 N N . LEU A 1 90 ? 10.136 -0.962 -21.207 1.00 92.81 90 LEU A N 1
ATOM 661 C CA . LEU A 1 90 ? 8.871 -1.485 -20.689 1.00 92.81 90 LEU A CA 1
ATOM 662 C C . LEU A 1 90 ? 8.234 -0.537 -19.659 1.00 92.81 90 LEU A C 1
ATOM 664 O O . LEU A 1 90 ? 7.037 -0.272 -19.737 1.00 92.81 90 LEU A O 1
ATOM 668 N N . GLU A 1 91 ? 9.014 -0.001 -18.713 1.00 90.00 91 GLU A N 1
ATOM 669 C CA . GLU A 1 91 ? 8.531 0.957 -17.703 1.00 90.00 91 GLU A CA 1
ATOM 670 C C . GLU A 1 91 ? 7.922 2.202 -18.370 1.00 90.00 91 GLU A C 1
ATOM 672 O O . GLU A 1 91 ? 6.808 2.597 -18.026 1.00 90.00 91 GLU A O 1
ATOM 677 N N . ARG A 1 92 ? 8.588 2.773 -19.383 1.00 91.81 92 ARG A N 1
ATOM 678 C CA . ARG A 1 92 ? 8.043 3.902 -20.157 1.00 91.81 92 ARG A CA 1
ATOM 679 C C . ARG A 1 92 ? 6.783 3.525 -20.931 1.00 91.81 92 ARG A C 1
ATOM 681 O O . ARG A 1 92 ? 5.826 4.293 -20.918 1.00 91.81 92 ARG A O 1
ATOM 688 N N . ALA A 1 93 ? 6.768 2.368 -21.590 1.00 94.12 93 ALA A N 1
ATOM 689 C CA . ALA A 1 93 ? 5.607 1.914 -22.351 1.00 94.12 93 ALA A CA 1
ATOM 690 C C . ALA A 1 93 ? 4.370 1.744 -21.454 1.00 94.12 93 ALA A C 1
ATOM 692 O O . ALA A 1 93 ? 3.294 2.220 -21.807 1.00 94.12 93 ALA A O 1
ATOM 693 N N . VAL A 1 94 ? 4.534 1.147 -20.267 1.00 91.31 94 VAL A N 1
ATOM 694 C CA . VAL A 1 94 ? 3.454 0.985 -19.280 1.00 91.31 94 VAL A CA 1
ATOM 695 C C . VAL A 1 94 ? 2.968 2.335 -18.756 1.00 91.31 94 VAL A C 1
ATOM 697 O O . VAL A 1 94 ? 1.763 2.562 -18.695 1.00 91.31 94 VAL A O 1
ATOM 700 N N . LEU A 1 95 ? 3.878 3.251 -18.407 1.00 89.19 95 LEU A N 1
ATOM 701 C CA . LEU A 1 95 ? 3.495 4.584 -17.930 1.00 89.19 95 LEU A CA 1
ATOM 702 C C . LEU A 1 95 ? 2.744 5.387 -18.998 1.00 89.19 95 LEU A C 1
ATOM 704 O O . LEU A 1 95 ? 1.758 6.039 -18.675 1.00 89.19 95 LEU A O 1
ATOM 708 N N . ASN A 1 96 ? 3.174 5.306 -20.259 1.00 91.25 96 ASN A N 1
ATOM 709 C CA . ASN A 1 96 ? 2.483 5.952 -21.374 1.00 91.25 96 ASN A CA 1
ATOM 710 C C . ASN A 1 96 ? 1.103 5.333 -21.619 1.00 91.25 96 ASN A C 1
ATOM 712 O O . ASN A 1 96 ? 0.135 6.060 -21.821 1.00 91.25 96 ASN A O 1
ATOM 716 N N . PHE A 1 97 ? 1.001 4.001 -21.574 1.00 92.62 97 PHE A N 1
ATOM 717 C CA . PHE A 1 97 ? -0.268 3.291 -21.734 1.00 92.62 97 PHE A CA 1
ATOM 718 C C . PHE A 1 97 ? -1.274 3.664 -20.636 1.00 92.62 97 PHE A C 1
ATOM 720 O O . PHE A 1 97 ? -2.448 3.874 -20.919 1.00 92.62 97 PHE A O 1
ATOM 727 N N .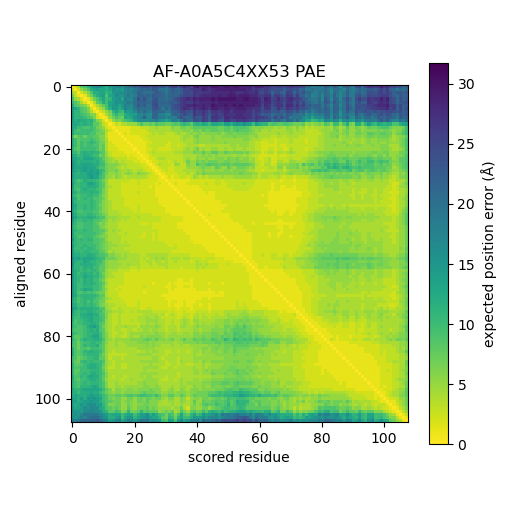 LEU A 1 98 ? -0.806 3.809 -19.394 1.00 89.81 98 LEU A N 1
ATOM 728 C CA . LEU A 1 98 ? -1.629 4.161 -18.234 1.00 89.81 98 LEU A CA 1
ATOM 729 C C . LEU A 1 98 ? -1.716 5.674 -17.975 1.00 89.81 98 LEU A C 1
ATOM 731 O O . LEU A 1 98 ? -2.185 6.080 -16.915 1.00 89.81 98 LEU A O 1
ATOM 735 N N . ALA A 1 99 ? -1.266 6.526 -18.899 1.00 87.12 99 ALA A N 1
ATOM 736 C CA . ALA A 1 99 ? -1.170 7.967 -18.654 1.00 87.12 99 ALA A CA 1
ATOM 737 C C . ALA A 1 99 ? -2.529 8.632 -18.367 1.00 87.12 99 ALA A C 1
ATOM 739 O O . ALA A 1 99 ? -2.586 9.624 -17.640 1.00 87.12 99 ALA A O 1
ATOM 740 N N . ALA A 1 100 ? -3.613 8.086 -18.927 1.00 88.25 100 ALA A N 1
ATOM 741 C CA . ALA A 1 100 ? -4.979 8.552 -18.689 1.00 88.25 100 ALA A CA 1
ATOM 742 C C . ALA A 1 100 ? -5.597 7.992 -17.395 1.00 88.25 100 ALA A C 1
ATOM 744 O O . ALA A 1 100 ? -6.599 8.522 -16.916 1.00 88.25 100 ALA A O 1
ATOM 745 N N . GLU A 1 101 ? -5.003 6.947 -16.816 1.00 87.75 101 GLU A N 1
ATOM 746 C CA . GLU A 1 101 ? -5.516 6.311 -15.608 1.00 87.75 101 GLU A CA 1
ATOM 747 C C . GLU A 1 101 ? -5.107 7.102 -14.356 1.00 87.75 101 GLU A C 1
ATOM 749 O O . GLU A 1 101 ? -4.003 7.659 -14.284 1.00 87.75 101 GLU A O 1
ATOM 754 N N . PRO A 1 102 ? -5.953 7.147 -13.312 1.00 82.19 102 PRO A N 1
ATOM 755 C CA . PRO A 1 102 ? -5.657 7.869 -12.083 1.00 82.19 102 PRO A CA 1
ATOM 756 C C . PRO A 1 102 ? -4.652 7.092 -11.221 1.00 82.19 102 PRO A C 1
ATOM 758 O O . PRO A 1 102 ? -4.996 6.594 -10.151 1.00 82.19 102 PRO A O 1
ATOM 761 N N . LEU A 1 103 ? -3.394 6.993 -11.666 1.00 81.88 103 LEU A N 1
ATOM 762 C CA . LEU A 1 103 ? -2.336 6.257 -10.973 1.00 81.88 103 LEU A CA 1
ATOM 763 C C . LEU A 1 103 ? -2.180 6.730 -9.524 1.00 81.88 103 LEU A C 1
ATOM 765 O O . LEU A 1 103 ? -2.052 7.925 -9.238 1.00 81.88 103 LEU A O 1
ATOM 769 N N . TRP A 1 104 ? -2.170 5.767 -8.601 1.00 81.94 104 TRP A N 1
ATOM 770 C CA . TRP A 1 104 ? -2.170 6.057 -7.167 1.00 81.94 104 TRP A CA 1
ATOM 771 C C . TRP A 1 104 ? -0.836 6.593 -6.674 1.00 81.94 104 TRP A C 1
ATOM 773 O O . TRP A 1 104 ? -0.801 7.470 -5.815 1.00 81.94 104 TRP A O 1
ATOM 783 N N . ASN A 1 105 ? 0.247 6.077 -7.246 1.00 73.00 105 ASN A N 1
ATOM 784 C CA . ASN A 1 105 ? 1.607 6.472 -6.948 1.00 73.00 105 ASN A CA 1
ATOM 785 C C . ASN A 1 105 ? 2.220 7.036 -8.229 1.00 73.00 105 ASN A C 1
ATOM 787 O O . ASN A 1 105 ? 2.509 6.287 -9.162 1.00 73.00 105 ASN A O 1
ATOM 791 N N . LYS A 1 106 ? 2.365 8.358 -8.294 1.00 62.16 106 LYS A N 1
ATOM 792 C CA . LYS A 1 106 ? 2.930 9.038 -9.461 1.00 62.16 106 LYS A CA 1
ATOM 793 C C . LYS A 1 106 ? 4.447 9.118 -9.313 1.00 62.16 106 LYS A C 1
ATOM 795 O O . LYS A 1 106 ? 4.951 9.385 -8.222 1.00 62.16 106 LYS A O 1
ATOM 800 N N . ALA A 1 107 ? 5.173 8.908 -10.409 1.00 57.47 107 ALA A N 1
ATOM 801 C CA . ALA A 1 107 ? 6.541 9.402 -10.481 1.00 57.47 107 ALA A CA 1
ATOM 802 C C . ALA A 1 107 ? 6.474 10.932 -10.337 1.00 57.47 107 ALA A C 1
ATOM 804 O O . ALA A 1 107 ? 5.672 11.566 -11.023 1.00 57.47 107 ALA A O 1
ATOM 805 N N . ARG A 1 108 ? 7.223 11.494 -9.383 1.00 50.34 108 ARG A N 1
ATOM 806 C CA . ARG A 1 108 ? 7.443 12.944 -9.332 1.00 50.34 108 ARG A CA 1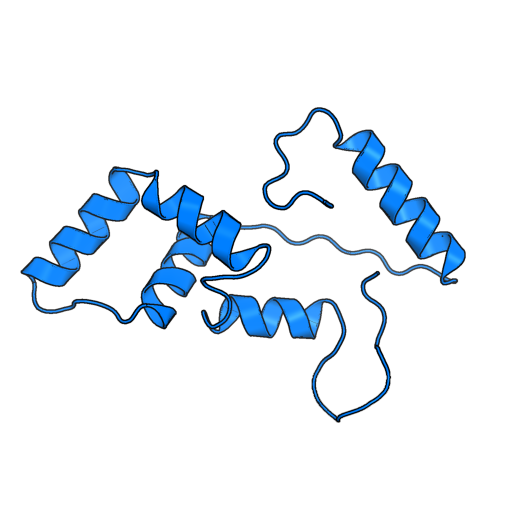
ATOM 807 C C . ARG A 1 108 ? 8.369 13.358 -10.461 1.00 50.34 108 ARG A C 1
ATOM 809 O O . ARG A 1 108 ? 9.308 12.575 -10.735 1.00 50.34 108 ARG A O 1
#

Foldseek 3Di:
DQDDDDDDPARRGPVRVVVCQLQLPQCPDFLLVLLLVVLVVDPVSVVVQVVCVVVVNHDDSSVSSNVSCVVVVDDDDDDDDPDPVRVVVVVVVVCVVCVVPPDSGDDD

Secondary structure (DSSP, 8-state):
------SSSS--SHHHHHHHHHTTTTTTSHHHHHHHHHHHT-HHHHHHHHHHHHTT-PPPHHHHHHHHHHHHT--------SSHHHHHHHHHHHHHHTTTS--SS---

Mean predicted aligned error: 6.65 Å

Sequence (108 aa):
MAGERAGSGRPQGLRGRLRVYVSGKAAVSGLGEAVMDRALASPEFLRARVAEAEAGRAVTVRAMNRLAFDWAALEVAWATTATKQDALDLERAVLNFLAAEPLWNKAR

Solvent-accessible surface area (backbone atoms only — not comparable to full-atom values): 6492 Å² total; per-residue (Å²): 135,72,52,76,60,87,86,82,93,64,68,52,28,57,70,27,54,50,50,42,46,71,64,10,75,31,49,84,44,67,62,35,23,43,37,34,56,52,35,70,70,30,70,68,57,45,51,55,52,49,54,34,37,76,70,74,57,64,71,53,72,43,55,48,30,32,51,19,49,64,71,63,64,76,82,88,85,86,85,89,61,96,44,74,64,53,45,52,53,51,52,52,52,51,51,61,73,44,62,86,50,89,66,74,64,71,86,128

Nearest PDB structures (foldseek):
  2ivx-assembly2_B  TM=3.201E-01  e=9.202E+00  Homo sapiens

Radius of gyration: 16.75 Å; Cα contacts (8 Å, |Δi|>4): 85; chains: 1; bounding box: 41×23×45 Å